Protein AF-A0A962AB79-F1 (afdb_monomer_lite)

Sequence (92 aa):
MNANAISLQEVEELVASRRGAFAFPPGLEARYERETGPRRARFLVNTTLRTALIYNIFILCEYLLAPDTFLLATALHLFVVTPWMLLVAHLL

Foldseek 3Di:
DPPPDCDPVNVVVVVVVPDDPPDDDPSVVVVCCVVCVVVVLVVLLVVLVVVLVVQLVCLVVCCVVPVVCSVVVNCCSPVPVSVVSNVVSVVD

Secondary structure (DSSP, 8-state):
--TT---HHHHHHHHHTT--TT---HHHHHHHHHHHHHHHHHHHHHHHHHHHHHHHHHHHHHHHH-GGGHHHHHHHIIIIIHHHHHHHHHH-

Radius of gyration: 22.3 Å; chains: 1; bounding box: 52×17×57 Å

pLDDT: mean 82.04, std 12.15, range [36.75, 94.0]

Structure (mmCIF, N/CA/C/O backbone):
data_AF-A0A962AB79-F1
#
_entry.id   AF-A0A962AB79-F1
#
loop_
_atom_site.group_PDB
_atom_site.id
_atom_site.type_symbol
_atom_site.label_atom_id
_atom_site.label_alt_id
_atom_site.label_comp_id
_atom_site.label_asym_id
_atom_site.label_entity_id
_atom_site.label_seq_id
_atom_site.pdbx_PDB_ins_code
_atom_site.Cartn_x
_atom_site.Cartn_y
_atom_site.Cartn_z
_atom_site.occupancy
_atom_site.B_iso_or_equiv
_atom_site.auth_seq_id
_atom_site.auth_comp_id
_atom_site.auth_asym_id
_atom_site.auth_atom_id
_atom_site.pdbx_PDB_model_num
ATOM 1 N N . MET A 1 1 ? -32.953 2.906 29.134 1.00 36.75 1 MET A N 1
ATOM 2 C CA . MET A 1 1 ? -31.917 2.200 29.921 1.00 36.75 1 MET A CA 1
ATOM 3 C C . MET A 1 1 ? -30.964 1.558 28.926 1.00 36.75 1 MET A C 1
ATOM 5 O O . MET A 1 1 ? -31.343 0.597 28.271 1.00 36.75 1 MET A O 1
ATOM 9 N N . ASN A 1 2 ? -29.797 2.168 28.704 1.00 38.53 2 ASN A N 1
ATOM 10 C CA . ASN A 1 2 ? -28.848 1.733 27.677 1.00 38.53 2 ASN A CA 1
ATOM 11 C C . ASN A 1 2 ? -28.104 0.486 28.169 1.00 38.53 2 ASN A C 1
ATOM 13 O O . ASN A 1 2 ? -27.065 0.606 28.808 1.00 38.53 2 ASN A O 1
ATOM 17 N N . ALA A 1 3 ? -28.626 -0.702 27.864 1.00 47.78 3 ALA A N 1
ATOM 18 C CA . ALA A 1 3 ? -28.057 -2.006 28.234 1.00 47.78 3 ALA A CA 1
ATOM 19 C C . ALA A 1 3 ? -26.717 -2.342 27.531 1.00 47.78 3 ALA A C 1
ATOM 21 O O . ALA A 1 3 ? -26.367 -3.504 27.384 1.00 47.78 3 ALA A O 1
ATOM 22 N N . ASN A 1 4 ? -25.992 -1.333 27.045 1.00 56.06 4 ASN A N 1
ATOM 23 C CA . ASN A 1 4 ? -24.813 -1.485 26.196 1.00 56.06 4 ASN A CA 1
ATOM 24 C C . ASN A 1 4 ? -23.719 -0.454 26.509 1.00 56.06 4 ASN A C 1
ATOM 26 O O . ASN A 1 4 ? -22.813 -0.270 25.705 1.00 56.06 4 ASN A O 1
ATOM 30 N N . ALA A 1 5 ? -23.779 0.271 27.626 1.00 58.47 5 ALA A N 1
ATOM 31 C CA . ALA A 1 5 ? -22.655 1.098 28.061 1.00 58.47 5 ALA A CA 1
ATOM 32 C C . ALA A 1 5 ? -21.763 0.242 28.966 1.00 58.47 5 ALA A C 1
ATOM 34 O O . ALA A 1 5 ? -22.194 -0.117 30.056 1.00 58.47 5 ALA A O 1
ATOM 35 N N . ILE A 1 6 ? -20.554 -0.100 28.505 1.00 63.03 6 ILE A N 1
ATOM 36 C CA . ILE A 1 6 ? -19.536 -0.690 29.382 1.00 63.03 6 ILE A CA 1
ATOM 37 C C . ILE A 1 6 ? -19.285 0.343 30.473 1.00 63.03 6 ILE A C 1
ATOM 39 O O . ILE A 1 6 ? -18.960 1.498 30.169 1.00 63.03 6 ILE A O 1
ATOM 43 N N . SER A 1 7 ? -19.540 -0.036 31.720 1.00 72.06 7 SER A N 1
ATOM 44 C CA . SER A 1 7 ? -19.394 0.896 32.833 1.00 72.06 7 SER A CA 1
ATOM 45 C C . SER A 1 7 ? -17.911 1.193 33.064 1.00 72.06 7 SER A C 1
ATOM 47 O O . SER A 1 7 ? -17.049 0.359 32.790 1.00 72.06 7 SER A O 1
ATOM 49 N N . LEU A 1 8 ? -17.592 2.384 33.577 1.00 71.69 8 LEU A N 1
ATOM 50 C CA . LEU A 1 8 ? -16.206 2.745 33.905 1.00 71.69 8 LEU A CA 1
ATOM 51 C C . LEU A 1 8 ? -15.579 1.723 34.875 1.00 71.69 8 LEU A C 1
ATOM 53 O O . LEU A 1 8 ? -14.413 1.372 34.754 1.00 71.69 8 LEU A O 1
ATOM 57 N N . GLN A 1 9 ? -16.415 1.183 35.763 1.00 73.88 9 GLN A N 1
ATOM 58 C CA . GLN A 1 9 ? -16.087 0.152 36.742 1.00 73.88 9 GLN A CA 1
ATOM 59 C C . GLN A 1 9 ? -15.664 -1.174 36.086 1.00 73.88 9 GLN A C 1
ATOM 61 O O . GLN A 1 9 ? -14.676 -1.777 36.490 1.00 73.88 9 GLN A O 1
ATOM 66 N N . GLU A 1 10 ? -16.346 -1.587 35.015 1.00 71.31 10 GLU A N 1
ATOM 67 C CA . GLU A 1 10 ? -15.980 -2.767 34.215 1.00 71.31 10 GLU A CA 1
ATOM 68 C C . GLU A 1 10 ? -14.618 -2.597 33.530 1.00 71.31 10 GLU A C 1
ATOM 70 O O . GLU A 1 10 ? -13.838 -3.545 33.445 1.00 71.31 10 GLU A O 1
ATOM 75 N N . VAL A 1 11 ? -14.315 -1.388 33.043 1.00 72.56 11 VAL A N 1
ATOM 76 C CA . VAL A 1 11 ? -13.013 -1.078 32.433 1.00 72.56 11 VAL A CA 1
ATOM 77 C C . VAL A 1 11 ? -11.906 -1.133 33.483 1.00 72.56 11 VAL A C 1
ATOM 79 O O . VAL A 1 11 ? -10.853 -1.719 33.228 1.00 72.56 11 VAL A O 1
ATOM 82 N N . GLU A 1 12 ? -12.142 -0.565 34.665 1.00 76.56 12 GLU A N 1
ATOM 83 C CA . GLU A 1 12 ? -11.194 -0.598 35.781 1.00 76.56 12 GLU A CA 1
ATOM 84 C C . GLU A 1 12 ? -10.917 -2.030 36.256 1.00 76.56 12 GLU A C 1
ATOM 86 O O . GLU A 1 12 ? -9.752 -2.391 36.430 1.00 76.56 12 GLU A O 1
ATOM 91 N N . GLU A 1 13 ? -11.942 -2.881 36.374 1.00 76.12 13 GLU A N 1
ATOM 92 C CA . GLU A 1 13 ? -11.770 -4.305 36.697 1.00 76.12 13 GLU A CA 1
ATOM 93 C C . GLU A 1 13 ? -10.984 -5.057 35.613 1.00 76.12 13 GLU A C 1
ATOM 95 O O . GLU A 1 13 ? -10.092 -5.855 35.919 1.00 76.12 13 GLU A O 1
ATOM 100 N N . LEU A 1 14 ? -11.258 -4.776 34.336 1.00 73.50 14 LEU A N 1
ATOM 101 C CA . LEU A 1 14 ? -10.530 -5.361 33.209 1.00 73.50 14 LEU A CA 1
ATOM 102 C C . LEU A 1 14 ? -9.048 -4.981 33.214 1.00 73.50 14 LEU A C 1
ATOM 104 O O . LEU A 1 14 ? -8.198 -5.859 33.045 1.00 73.50 14 LEU A O 1
ATOM 108 N N . VAL A 1 15 ? -8.727 -3.712 33.462 1.00 74.81 15 VAL A N 1
ATOM 109 C CA . VAL A 1 15 ? -7.341 -3.232 33.572 1.00 74.81 15 VAL A CA 1
ATOM 110 C C . VAL A 1 15 ? -6.655 -3.817 34.812 1.00 74.81 15 VAL A C 1
ATOM 112 O O . VAL A 1 15 ? -5.514 -4.282 34.726 1.00 74.81 15 VAL A O 1
ATOM 115 N N . ALA A 1 16 ? -7.355 -3.866 35.949 1.00 76.44 16 ALA A N 1
ATOM 116 C CA . ALA A 1 16 ? -6.845 -4.430 37.199 1.00 76.44 16 ALA A CA 1
ATOM 117 C C . ALA A 1 16 ? -6.566 -5.937 37.095 1.00 76.44 16 ALA A C 1
ATOM 119 O O . ALA A 1 16 ? -5.607 -6.428 37.695 1.00 76.44 16 ALA A O 1
ATOM 120 N N . SER A 1 17 ? -7.340 -6.664 36.281 1.00 72.69 17 SER A N 1
ATOM 121 C CA . SER A 1 17 ? -7.186 -8.109 36.083 1.00 72.69 17 SER A CA 1
ATOM 122 C C . SER A 1 17 ? -5.866 -8.526 35.412 1.00 72.69 17 SER A C 1
ATOM 124 O O . SER A 1 17 ? -5.594 -9.725 35.331 1.00 72.69 17 SER A O 1
ATOM 126 N N . ARG A 1 18 ? -5.042 -7.570 34.932 1.00 64.12 18 ARG A N 1
ATOM 127 C CA . ARG A 1 18 ? -3.758 -7.798 34.227 1.00 64.12 18 ARG A CA 1
ATOM 128 C C . ARG A 1 18 ? -3.826 -8.911 33.175 1.00 64.12 18 ARG A C 1
ATOM 130 O O . ARG A 1 18 ? -2.842 -9.612 32.927 1.00 64.12 18 ARG A O 1
ATOM 137 N N . ARG A 1 19 ? -4.987 -9.083 32.540 1.00 64.31 19 ARG A N 1
ATOM 138 C CA . ARG A 1 19 ? -5.124 -9.971 31.389 1.00 64.31 19 ARG A CA 1
ATOM 139 C C . ARG A 1 19 ? -4.108 -9.523 30.341 1.00 64.31 19 ARG A C 1
ATOM 141 O O . ARG A 1 19 ? -3.959 -8.328 30.093 1.00 64.31 19 ARG A O 1
ATOM 148 N N . GLY A 1 20 ? -3.351 -10.474 29.791 1.00 61.09 20 GLY A N 1
ATOM 149 C CA . GLY A 1 20 ? -2.349 -10.172 28.768 1.00 61.09 20 GLY A CA 1
ATOM 150 C C . GLY A 1 20 ? -2.980 -9.367 27.632 1.00 61.09 20 GLY A C 1
ATOM 151 O O . GLY A 1 20 ? -4.176 -9.504 27.385 1.00 61.09 20 GLY A O 1
ATOM 152 N N . ALA A 1 21 ? -2.184 -8.552 26.934 1.00 62.06 21 ALA A N 1
ATOM 153 C CA . ALA A 1 21 ? -2.636 -7.572 25.933 1.00 62.06 21 ALA A CA 1
ATOM 154 C C . ALA A 1 21 ? -3.542 -8.121 24.799 1.00 62.06 21 ALA A C 1
ATOM 156 O O . ALA A 1 21 ? -4.058 -7.345 24.002 1.00 62.06 21 ALA A O 1
ATOM 157 N N . PHE A 1 22 ? -3.748 -9.439 24.737 1.00 61.50 22 PHE A N 1
ATOM 158 C CA . PHE A 1 22 ? -4.542 -10.165 23.749 1.00 61.50 22 PHE A CA 1
ATOM 159 C C . PHE A 1 22 ? -5.833 -10.800 24.302 1.00 61.50 22 PHE A C 1
ATOM 161 O O . PHE A 1 22 ? -6.538 -11.467 23.557 1.00 61.50 22 PHE A O 1
ATOM 168 N N . ALA A 1 23 ? -6.156 -10.643 25.590 1.00 67.38 23 ALA A N 1
ATOM 169 C CA . ALA A 1 23 ? -7.292 -11.320 26.229 1.00 67.38 23 ALA A CA 1
ATOM 170 C C . ALA A 1 23 ? -8.455 -10.358 26.541 1.00 67.38 23 ALA A C 1
ATOM 172 O O . ALA A 1 23 ? -8.900 -10.243 27.690 1.00 67.38 23 ALA A O 1
ATOM 173 N N . PHE A 1 24 ? -8.949 -9.659 25.514 1.00 69.25 24 PHE A N 1
ATOM 174 C CA . PHE A 1 24 ? -10.160 -8.845 25.632 1.00 69.25 24 PHE A CA 1
ATOM 175 C C . PHE A 1 24 ? -11.417 -9.731 25.714 1.00 69.25 24 PHE A C 1
ATOM 177 O O . PHE A 1 24 ? -11.464 -10.806 25.118 1.00 69.25 24 PHE A O 1
ATOM 184 N N . PRO A 1 25 ? -12.462 -9.317 26.453 1.00 78.31 25 PRO A N 1
ATOM 185 C CA . PRO A 1 25 ? -13.742 -10.008 26.432 1.00 78.31 25 PRO A CA 1
ATOM 186 C C . PRO A 1 25 ? -14.339 -10.009 25.019 1.00 78.31 25 PRO A C 1
ATOM 188 O O . PRO A 1 25 ? -14.338 -8.962 24.365 1.00 78.31 25 PRO A O 1
ATOM 191 N N . PRO A 1 26 ? -14.949 -11.119 24.575 1.00 75.56 26 PRO A N 1
ATOM 192 C CA . PRO A 1 26 ? -15.462 -11.250 23.210 1.00 75.56 26 PRO A CA 1
ATOM 193 C C . PRO A 1 26 ? -16.528 -10.198 22.861 1.00 75.56 26 PRO A C 1
ATOM 195 O O . PRO A 1 26 ? -16.608 -9.746 21.722 1.00 75.56 26 PRO A O 1
ATOM 198 N N . GLY A 1 27 ? -17.318 -9.743 23.842 1.00 77.94 27 GLY A N 1
ATOM 199 C CA . GLY A 1 27 ? -18.291 -8.662 23.645 1.00 77.94 27 GLY A CA 1
ATOM 200 C C . GLY A 1 27 ? -17.653 -7.288 23.399 1.00 77.94 27 GLY A C 1
ATOM 201 O O . GLY A 1 27 ? -18.172 -6.505 22.601 1.00 77.94 27 GLY A O 1
ATOM 202 N N . LEU A 1 28 ? -16.512 -7.007 24.039 1.00 77.94 28 LEU A N 1
ATOM 203 C CA . LEU A 1 28 ? -15.759 -5.766 23.847 1.00 77.94 28 LEU A CA 1
ATOM 204 C C . LEU A 1 28 ? -15.024 -5.785 22.503 1.00 77.94 28 LEU A C 1
ATOM 206 O O . LEU A 1 28 ? -15.082 -4.801 21.771 1.00 77.94 28 LEU A O 1
ATOM 210 N N . GLU A 1 29 ? -14.407 -6.909 22.142 1.00 80.31 29 GLU A N 1
ATOM 211 C CA . GLU A 1 29 ? -13.705 -7.068 20.865 1.00 80.31 29 GLU A CA 1
ATOM 212 C C . GLU A 1 29 ? -14.666 -6.968 19.670 1.00 80.31 29 GLU A C 1
ATOM 214 O O . GLU A 1 29 ? -14.438 -6.177 18.755 1.00 80.31 29 GLU A O 1
ATOM 219 N N . ALA A 1 30 ? -15.816 -7.650 19.721 1.00 81.75 30 ALA A N 1
ATOM 220 C CA . ALA A 1 30 ? -16.834 -7.562 18.671 1.00 81.75 30 ALA A CA 1
ATOM 221 C C . ALA A 1 30 ? -17.422 -6.148 18.522 1.00 81.75 30 ALA A C 1
ATOM 223 O O . ALA A 1 30 ? -17.869 -5.751 17.442 1.00 81.75 30 ALA A O 1
ATOM 224 N N . ARG A 1 31 ? -17.468 -5.367 19.605 1.00 80.62 31 ARG A N 1
ATOM 225 C CA . ARG A 1 31 ? -17.894 -3.967 19.546 1.00 80.62 31 ARG A CA 1
ATOM 226 C C . ARG A 1 31 ? -16.800 -3.071 18.980 1.00 80.62 31 ARG A C 1
ATOM 228 O O . ARG A 1 31 ? -17.092 -2.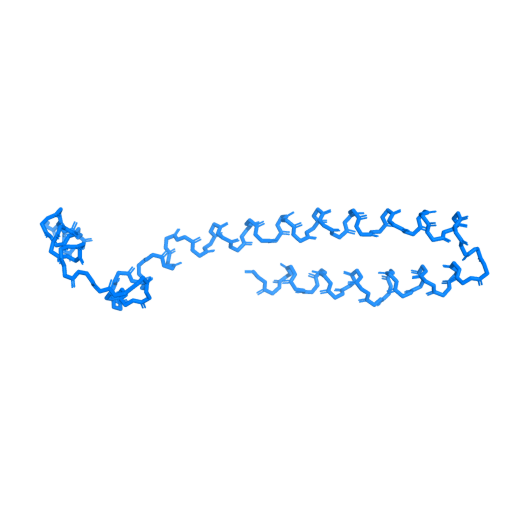269 18.097 1.00 80.62 31 ARG A O 1
ATOM 235 N N . TYR A 1 32 ? -15.568 -3.243 19.446 1.00 80.81 32 TYR A N 1
ATOM 236 C CA . TYR A 1 32 ? -14.409 -2.522 18.938 1.00 80.81 32 TYR A CA 1
ATOM 237 C C . TYR A 1 32 ? -14.251 -2.723 17.429 1.00 80.81 32 TYR A C 1
ATOM 239 O O . TYR A 1 32 ? -14.088 -1.747 16.697 1.00 80.81 32 TYR A O 1
ATOM 247 N N . GLU A 1 33 ? -14.383 -3.956 16.941 1.00 84.12 33 GLU A N 1
ATOM 248 C CA . GLU A 1 33 ? -14.274 -4.259 15.512 1.00 84.12 33 GLU A CA 1
ATOM 249 C C . GLU A 1 33 ? -15.428 -3.640 14.708 1.00 84.12 33 GLU A C 1
ATOM 251 O O . GLU A 1 33 ? -15.216 -3.086 13.635 1.00 84.12 33 GLU A O 1
ATOM 256 N N . ARG A 1 34 ? -16.650 -3.617 15.252 1.00 83.88 34 ARG A N 1
ATOM 257 C CA . ARG A 1 34 ? -17.802 -2.963 14.604 1.00 83.88 34 ARG A CA 1
ATOM 258 C C . ARG A 1 34 ? -17.634 -1.448 14.487 1.00 83.88 34 ARG A C 1
ATOM 260 O O . ARG A 1 34 ? -18.013 -0.862 13.475 1.00 83.88 34 ARG A O 1
ATOM 267 N N . GLU A 1 35 ? -17.099 -0.813 15.525 1.00 84.56 35 GLU A N 1
ATOM 268 C CA . GLU A 1 35 ? -16.938 0.643 15.581 1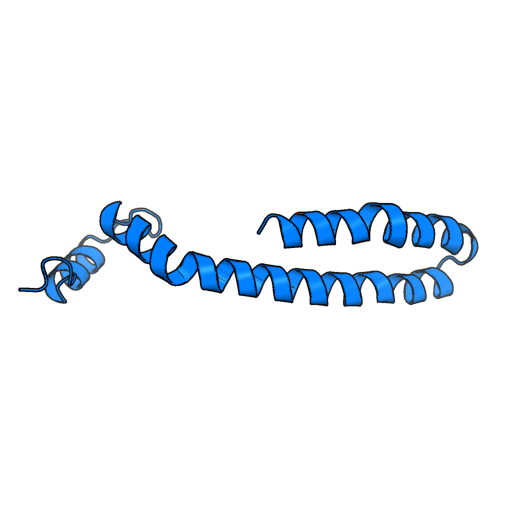.00 84.56 35 GLU A CA 1
ATOM 269 C C . GLU A 1 35 ? -15.690 1.117 14.819 1.00 84.56 35 GLU A C 1
ATOM 271 O O . GLU A 1 3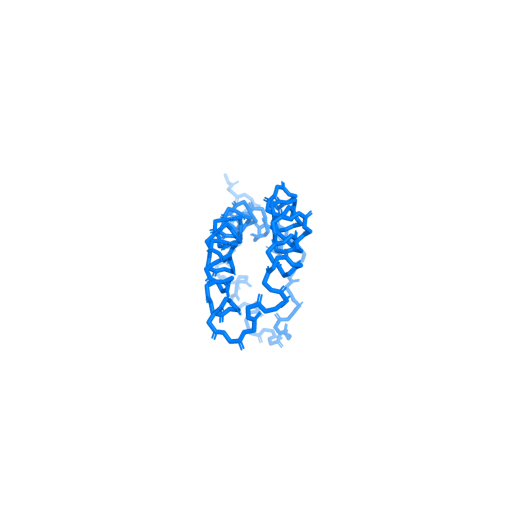5 ? -15.711 2.172 14.182 1.00 84.56 35 GLU A O 1
ATOM 276 N N . THR A 1 36 ? -14.605 0.339 14.838 1.00 83.56 36 THR A N 1
ATOM 277 C CA . THR A 1 36 ? -13.321 0.736 14.238 1.00 83.56 36 THR A CA 1
ATOM 278 C C . THR A 1 36 ? -13.027 0.076 12.896 1.00 83.56 36 THR A C 1
ATOM 280 O O . THR A 1 36 ? -12.322 0.684 12.086 1.00 83.56 36 THR A O 1
ATOM 283 N N . GLY A 1 37 ? -13.595 -1.097 12.609 1.00 81.50 37 GLY A N 1
ATOM 284 C CA . GLY A 1 37 ? -13.377 -1.869 11.382 1.00 81.50 37 GLY A CA 1
ATOM 285 C C . GLY A 1 37 ? -13.594 -1.044 10.112 1.00 81.50 37 GLY A C 1
ATOM 286 O O . GLY A 1 37 ? -12.647 -0.877 9.343 1.00 81.50 37 GLY A O 1
ATOM 287 N N . PRO A 1 38 ? -14.751 -0.373 9.926 1.00 83.88 38 PRO A N 1
ATOM 288 C CA . PRO A 1 38 ? -14.996 0.452 8.740 1.00 83.88 38 PRO A CA 1
ATOM 289 C C . PRO A 1 38 ? -14.047 1.651 8.596 1.00 83.88 38 PRO A C 1
ATOM 291 O O . PRO A 1 38 ? -13.859 2.171 7.493 1.00 83.88 38 PRO A O 1
ATOM 294 N N . ARG A 1 39 ? -13.479 2.155 9.701 1.00 84.06 39 ARG A N 1
ATOM 295 C CA . ARG A 1 39 ? -12.483 3.240 9.671 1.00 84.06 39 ARG A CA 1
ATOM 296 C C . ARG A 1 39 ? -11.102 2.698 9.312 1.00 84.06 39 ARG A C 1
ATOM 298 O O . ARG A 1 39 ? -10.396 3.323 8.524 1.00 84.06 39 ARG A O 1
ATOM 305 N N . ARG A 1 40 ? -10.731 1.546 9.875 1.00 85.81 40 ARG A N 1
ATOM 306 C CA . ARG A 1 40 ? -9.469 0.850 9.601 1.00 85.81 40 ARG A CA 1
ATOM 307 C C . ARG A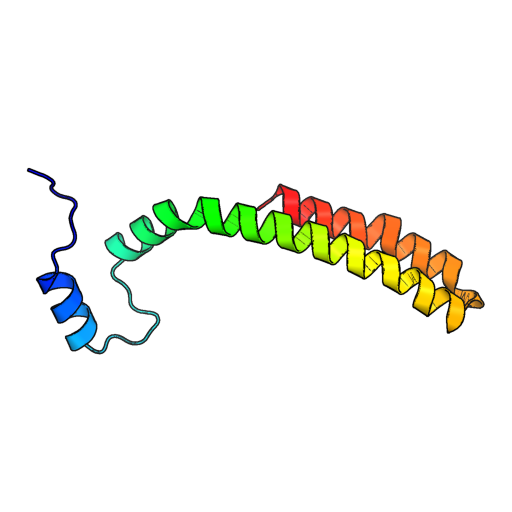 1 40 ? -9.409 0.386 8.151 1.00 85.81 40 ARG A C 1
ATOM 309 O O . ARG A 1 40 ? -8.429 0.705 7.496 1.00 85.81 40 ARG A O 1
ATOM 316 N N . ALA A 1 41 ? -10.468 -0.235 7.634 1.00 87.06 41 ALA A N 1
ATOM 317 C CA . ALA A 1 41 ? -10.589 -0.618 6.227 1.00 87.06 41 ALA A CA 1
ATOM 318 C C . ALA A 1 41 ? -10.304 0.572 5.300 1.00 87.06 41 ALA A C 1
ATOM 320 O O . ALA A 1 41 ? -9.329 0.563 4.558 1.00 87.06 41 ALA A O 1
ATOM 321 N N . ARG A 1 42 ? -11.043 1.681 5.453 1.00 88.19 42 ARG A N 1
ATOM 322 C CA . ARG A 1 42 ? -10.821 2.911 4.668 1.00 88.19 42 ARG A CA 1
ATOM 323 C C . ARG A 1 42 ? -9.407 3.476 4.795 1.00 88.19 42 ARG A C 1
ATOM 325 O O . ARG A 1 42 ? -8.845 3.963 3.816 1.00 88.19 42 ARG A O 1
ATOM 332 N N . PHE A 1 43 ? -8.827 3.428 5.992 1.00 89.62 43 PHE A N 1
ATOM 333 C CA . PHE A 1 43 ? -7.445 3.847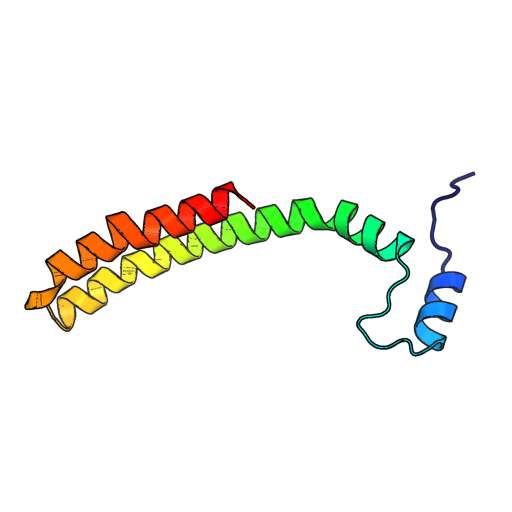 6.203 1.00 89.62 43 PHE A CA 1
ATOM 334 C C . PHE A 1 43 ? -6.454 2.941 5.463 1.00 89.62 43 PHE A C 1
ATOM 336 O O . PHE A 1 43 ? -5.535 3.461 4.824 1.00 89.62 43 PHE A O 1
ATOM 343 N N . LEU A 1 44 ? -6.641 1.619 5.521 1.00 89.88 44 LEU A N 1
ATOM 344 C CA . LEU A 1 44 ? -5.813 0.666 4.791 1.00 89.88 44 LEU A CA 1
ATOM 345 C C . LEU A 1 44 ? -5.962 0.871 3.282 1.00 89.88 44 LEU A C 1
ATOM 347 O O . LEU A 1 44 ? -4.943 1.032 2.627 1.00 89.88 44 LEU A O 1
ATOM 351 N N . VAL A 1 45 ? -7.181 0.980 2.746 1.00 91.62 45 VAL A N 1
ATOM 352 C CA . VAL A 1 45 ? -7.421 1.254 1.317 1.00 91.62 45 VAL A CA 1
ATOM 353 C C . VAL A 1 45 ? -6.685 2.515 0.865 1.00 91.62 45 VAL A C 1
ATOM 355 O O . VAL A 1 45 ? -5.877 2.467 -0.063 1.00 91.62 45 VAL A O 1
ATOM 358 N N . ASN A 1 46 ? -6.870 3.637 1.566 1.00 91.56 46 ASN A N 1
ATOM 359 C CA . ASN A 1 46 ? -6.201 4.894 1.216 1.00 91.56 46 ASN A CA 1
ATOM 360 C C . ASN A 1 46 ? -4.674 4.804 1.326 1.00 91.56 46 ASN A C 1
ATOM 362 O O . ASN A 1 46 ? -3.949 5.452 0.568 1.00 91.56 46 ASN A O 1
ATOM 366 N N . THR A 1 47 ? -4.166 4.041 2.290 1.00 93.06 47 THR A N 1
ATOM 367 C CA . THR A 1 47 ? -2.724 3.840 2.460 1.00 93.06 47 THR A CA 1
ATOM 368 C C . THR A 1 47 ? -2.170 2.962 1.346 1.00 93.06 47 THR A C 1
ATOM 370 O O . THR A 1 47 ? -1.206 3.374 0.712 1.00 93.06 47 THR A O 1
ATOM 373 N N . THR A 1 48 ? -2.824 1.847 1.016 1.00 90.81 48 THR A N 1
ATOM 374 C CA . THR A 1 48 ? -2.451 0.958 -0.093 1.00 90.81 48 THR A CA 1
ATOM 375 C C . THR A 1 48 ? -2.422 1.699 -1.426 1.00 90.81 48 THR A C 1
ATOM 377 O O . THR A 1 48 ? -1.459 1.551 -2.173 1.00 90.81 48 THR A O 1
ATOM 380 N N . LEU A 1 49 ? -3.409 2.558 -1.705 1.00 91.75 49 LEU A N 1
ATOM 381 C CA . LEU A 1 49 ? -3.428 3.375 -2.925 1.00 91.75 49 LEU A CA 1
ATOM 382 C C . LEU A 1 49 ? -2.237 4.342 -2.999 1.00 91.75 49 LEU A C 1
ATOM 384 O O . LEU A 1 49 ? -1.579 4.442 -4.035 1.00 91.75 49 LEU A O 1
ATOM 388 N N . ARG A 1 50 ? -1.911 5.027 -1.895 1.00 93.44 50 ARG A N 1
ATOM 389 C CA . ARG A 1 50 ? -0.737 5.917 -1.837 1.00 93.44 50 ARG A CA 1
ATOM 390 C C . ARG A 1 50 ? 0.572 5.146 -1.971 1.00 93.44 50 ARG A C 1
ATOM 392 O O . ARG A 1 50 ? 1.467 5.588 -2.685 1.00 93.44 50 ARG A O 1
ATOM 399 N N . THR A 1 51 ? 0.678 3.989 -1.327 1.00 91.88 51 THR A N 1
ATOM 400 C CA . THR A 1 51 ? 1.853 3.123 -1.438 1.00 91.88 51 THR A CA 1
ATOM 401 C C . THR A 1 51 ? 2.015 2.592 -2.858 1.00 91.88 51 THR A C 1
ATOM 403 O O . THR A 1 51 ? 3.138 2.568 -3.343 1.00 91.88 51 THR A O 1
ATOM 406 N N . ALA A 1 52 ? 0.929 2.241 -3.556 1.00 91.69 52 ALA A N 1
ATOM 407 C CA . ALA A 1 52 ? 0.989 1.815 -4.956 1.00 91.69 52 ALA A CA 1
ATOM 408 C C . ALA A 1 52 ? 1.544 2.924 -5.861 1.00 91.69 52 ALA A C 1
ATOM 410 O O . ALA A 1 52 ? 2.361 2.654 -6.740 1.00 91.69 52 ALA A O 1
ATOM 411 N N . LEU A 1 53 ? 1.161 4.182 -5.619 1.00 92.00 53 LEU A N 1
ATOM 412 C CA . LEU A 1 53 ? 1.714 5.322 -6.350 1.00 92.00 53 LEU A CA 1
ATOM 413 C C . LEU A 1 53 ? 3.225 5.461 -6.115 1.00 92.00 53 LEU A C 1
ATOM 415 O O . LEU A 1 53 ? 3.986 5.560 -7.073 1.00 92.00 53 LEU A O 1
ATOM 419 N N . ILE A 1 54 ? 3.660 5.425 -4.852 1.00 93.38 54 ILE A N 1
ATOM 420 C CA . ILE A 1 54 ? 5.084 5.513 -4.492 1.00 93.38 54 ILE A CA 1
ATOM 421 C C . ILE A 1 54 ? 5.865 4.339 -5.091 1.00 93.38 54 ILE A C 1
ATOM 423 O O . ILE A 1 54 ? 6.946 4.538 -5.634 1.00 93.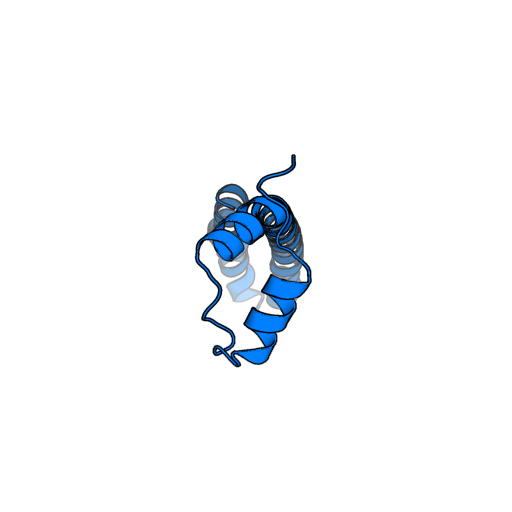38 54 ILE A O 1
ATOM 427 N N . TYR A 1 55 ? 5.303 3.132 -5.036 1.00 90.44 55 TYR A N 1
ATOM 428 C CA . TYR A 1 55 ? 5.905 1.929 -5.599 1.00 90.44 55 TYR A CA 1
ATOM 429 C C . TYR A 1 55 ? 6.164 2.073 -7.103 1.00 90.44 55 TYR A C 1
ATOM 431 O O . TYR A 1 55 ? 7.257 1.779 -7.569 1.00 90.44 55 TYR A O 1
ATOM 439 N N . ASN A 1 56 ? 5.213 2.621 -7.862 1.00 88.94 56 ASN A N 1
ATOM 440 C CA . ASN A 1 56 ? 5.408 2.858 -9.293 1.00 88.94 56 ASN A CA 1
ATOM 441 C C . ASN A 1 56 ? 6.479 3.920 -9.596 1.00 88.94 56 ASN A C 1
ATOM 443 O O . ASN A 1 56 ? 7.119 3.846 -10.640 1.00 88.94 56 ASN A O 1
ATOM 447 N N . ILE A 1 57 ? 6.740 4.874 -8.695 1.00 91.12 57 ILE A N 1
ATOM 448 C CA . ILE A 1 57 ? 7.836 5.845 -8.873 1.00 91.12 57 ILE A CA 1
ATOM 449 C C . ILE A 1 57 ? 9.209 5.151 -8.830 1.00 91.12 57 ILE A C 1
ATOM 451 O O . ILE A 1 57 ? 10.138 5.617 -9.489 1.00 91.12 57 ILE A O 1
ATOM 455 N N . PHE A 1 58 ? 9.349 4.007 -8.147 1.00 87.62 58 PHE A N 1
ATOM 456 C CA . PHE A 1 58 ? 10.611 3.252 -8.129 1.00 87.62 58 PHE A CA 1
ATOM 457 C C . PHE A 1 58 ? 11.027 2.711 -9.501 1.00 87.62 58 PHE A C 1
ATOM 459 O O . PHE A 1 58 ? 12.214 2.467 -9.709 1.00 87.62 58 PHE A O 1
ATOM 466 N N . ILE A 1 59 ? 10.111 2.638 -10.471 1.00 87.94 59 ILE A N 1
ATOM 467 C CA . ILE A 1 59 ? 10.441 2.343 -11.872 1.00 87.94 59 ILE A CA 1
ATOM 468 C C . ILE A 1 59 ? 11.459 3.358 -12.424 1.00 87.94 59 ILE A C 1
ATOM 470 O O . ILE A 1 59 ? 12.336 2.992 -13.204 1.00 87.94 59 ILE A O 1
ATOM 474 N N . LEU A 1 60 ? 11.404 4.623 -11.984 1.00 89.12 60 LEU A N 1
ATOM 475 C CA . LEU A 1 60 ? 12.391 5.636 -12.367 1.00 89.12 60 LEU A CA 1
ATOM 476 C C . LEU A 1 60 ? 13.784 5.290 -11.830 1.00 89.12 60 LEU A C 1
ATOM 478 O O . LEU A 1 60 ? 14.772 5.428 -12.548 1.00 89.12 60 LEU A O 1
ATOM 482 N N . CYS A 1 61 ? 13.863 4.817 -10.584 1.00 88.06 61 CYS A N 1
ATOM 483 C CA . CYS A 1 61 ? 15.121 4.359 -10.000 1.00 88.06 61 CYS A CA 1
ATOM 484 C C . CYS A 1 61 ? 15.682 3.175 -10.790 1.00 88.06 61 CYS A C 1
ATOM 486 O O . CYS A 1 61 ? 16.872 3.161 -11.083 1.00 88.06 61 CYS A O 1
ATOM 488 N N . GLU A 1 62 ? 14.835 2.224 -11.186 1.00 86.38 62 GLU A N 1
ATOM 489 C CA . GLU A 1 62 ? 15.266 1.087 -12.003 1.00 86.38 62 GLU A CA 1
ATOM 490 C C . GLU A 1 62 ? 15.746 1.503 -13.394 1.00 86.38 62 GLU A C 1
ATOM 492 O O . GLU A 1 62 ? 16.754 0.980 -13.862 1.00 86.38 62 GLU A O 1
ATOM 497 N N . TYR A 1 63 ? 15.109 2.492 -14.023 1.00 87.88 63 TYR A N 1
ATOM 498 C CA . TYR A 1 63 ? 15.591 3.052 -15.289 1.00 87.88 63 TYR A CA 1
ATOM 499 C C . TYR A 1 63 ? 17.009 3.627 -15.173 1.00 87.88 63 TYR A C 1
ATOM 501 O O . TYR A 1 63 ? 17.842 3.431 -16.056 1.00 87.88 63 TYR A O 1
ATOM 509 N N . LEU A 1 64 ? 17.284 4.333 -14.074 1.00 89.75 64 LEU A N 1
ATOM 510 C CA . LEU A 1 64 ? 18.587 4.941 -13.801 1.00 89.75 64 LEU A CA 1
ATOM 511 C C . LEU A 1 64 ? 19.662 3.899 -13.456 1.00 89.75 64 LEU A C 1
ATOM 513 O O . LEU A 1 64 ? 20.830 4.118 -13.772 1.00 89.75 64 LEU A O 1
ATOM 517 N N . LEU A 1 65 ? 19.288 2.798 -12.795 1.00 89.12 65 LEU A N 1
ATOM 518 C CA . LEU A 1 65 ? 20.229 1.795 -12.277 1.00 89.12 65 LEU A CA 1
ATOM 519 C C . LEU A 1 65 ? 20.489 0.634 -13.248 1.00 89.12 65 LEU A C 1
ATOM 521 O O . LEU A 1 65 ? 21.616 0.155 -13.335 1.00 89.12 65 LEU A O 1
ATOM 525 N N . ALA A 1 66 ? 19.449 0.162 -13.935 1.00 88.00 66 ALA A N 1
ATOM 526 C CA . ALA A 1 66 ? 19.465 -1.038 -14.768 1.00 88.00 66 ALA A CA 1
ATOM 527 C C . ALA A 1 66 ? 18.520 -0.875 -15.981 1.00 88.00 66 ALA A C 1
ATOM 529 O O . ALA A 1 66 ? 17.475 -1.531 -16.064 1.00 88.00 66 ALA A O 1
ATOM 530 N N . PRO A 1 67 ? 18.875 -0.008 -16.950 1.00 85.06 67 PRO A N 1
ATOM 531 C CA . PRO A 1 67 ? 18.032 0.263 -18.115 1.00 85.06 67 PRO A CA 1
ATOM 532 C C . PRO A 1 67 ? 17.771 -0.989 -18.968 1.00 85.06 67 PRO A C 1
ATOM 534 O O . PRO A 1 67 ? 16.711 -1.099 -19.581 1.00 85.06 67 PRO A O 1
ATOM 537 N N . ASP A 1 68 ? 18.682 -1.966 -18.954 1.00 88.81 68 ASP A N 1
ATOM 538 C CA . ASP A 1 68 ? 18.557 -3.216 -19.715 1.00 88.81 68 ASP A CA 1
ATOM 539 C C . ASP A 1 68 ? 17.372 -4.081 -19.248 1.00 88.81 68 ASP A C 1
ATOM 541 O O . ASP A 1 68 ? 16.742 -4.771 -20.051 1.00 88.81 68 ASP A O 1
ATOM 545 N N . THR A 1 69 ? 17.022 -4.026 -17.957 1.00 87.88 69 THR A N 1
ATOM 546 C CA . THR A 1 69 ? 15.885 -4.764 -17.377 1.00 87.88 69 THR A CA 1
ATOM 547 C C . THR A 1 69 ? 14.633 -3.906 -17.208 1.00 87.88 69 THR A C 1
ATOM 549 O O . THR A 1 69 ? 13.589 -4.419 -16.803 1.00 87.88 69 THR A O 1
ATOM 552 N N . PHE A 1 70 ? 14.697 -2.618 -17.555 1.00 89.44 70 PHE A N 1
ATOM 553 C CA . PHE A 1 70 ? 13.639 -1.640 -17.303 1.00 89.44 70 PHE A CA 1
ATOM 554 C C . PHE A 1 70 ? 12.279 -2.038 -17.885 1.00 89.44 70 PHE A C 1
ATOM 556 O O . PHE A 1 70 ? 11.257 -1.914 -17.213 1.00 89.44 70 PHE A O 1
ATOM 563 N N . LEU A 1 71 ? 12.250 -2.531 -19.127 1.00 88.12 71 LEU A N 1
ATOM 564 C CA . LEU A 1 71 ? 11.004 -2.940 -19.786 1.00 88.12 71 LEU A CA 1
ATOM 565 C C . LEU A 1 71 ? 10.331 -4.101 -19.048 1.00 88.12 71 LEU A C 1
ATOM 567 O O . LEU A 1 71 ? 9.120 -4.072 -18.823 1.00 88.12 71 LEU A O 1
ATOM 571 N N . LEU A 1 72 ? 11.119 -5.098 -18.638 1.00 90.12 72 LEU A N 1
ATOM 572 C CA . LEU A 1 72 ? 10.624 -6.250 -17.889 1.00 90.12 72 LEU A CA 1
ATOM 573 C C . LEU A 1 72 ? 10.133 -5.827 -16.501 1.00 90.12 72 LEU A C 1
ATOM 575 O O . LEU A 1 72 ? 9.038 -6.209 -16.091 1.00 90.12 72 LEU A O 1
ATOM 579 N N . ALA A 1 73 ? 10.914 -5.003 -15.804 1.00 88.44 73 ALA A N 1
ATOM 580 C CA . ALA A 1 73 ? 10.555 -4.484 -14.493 1.00 88.44 73 ALA A CA 1
ATOM 581 C C . ALA A 1 73 ? 9.277 -3.644 -14.536 1.00 88.44 73 ALA A C 1
ATOM 583 O O . ALA A 1 73 ? 8.373 -3.856 -13.729 1.00 88.44 73 ALA A O 1
ATOM 584 N N . THR A 1 74 ? 9.159 -2.750 -15.519 1.00 91.12 74 THR A N 1
ATOM 585 C CA . THR A 1 74 ? 7.969 -1.920 -15.741 1.00 91.12 74 THR A CA 1
ATOM 586 C C . THR A 1 74 ? 6.746 -2.787 -16.019 1.00 91.12 74 THR A C 1
ATOM 588 O O . THR A 1 74 ? 5.689 -2.567 -15.426 1.00 91.12 74 THR A O 1
ATOM 591 N N . ALA A 1 75 ? 6.883 -3.813 -16.865 1.00 92.81 75 ALA A N 1
ATOM 592 C CA . ALA A 1 75 ? 5.798 -4.751 -17.128 1.00 92.81 75 ALA A CA 1
ATOM 593 C C . ALA A 1 75 ? 5.364 -5.482 -15.847 1.00 92.81 75 ALA A C 1
ATOM 595 O O . ALA A 1 75 ? 4.170 -5.582 -15.570 1.00 92.81 75 ALA A O 1
ATOM 596 N N . LEU A 1 76 ? 6.309 -5.932 -15.020 1.00 92.31 76 LEU A N 1
ATOM 597 C CA . LEU A 1 76 ? 5.996 -6.600 -13.757 1.00 92.31 76 LEU A CA 1
ATOM 598 C C . LEU A 1 76 ? 5.292 -5.657 -12.765 1.00 92.31 76 LEU A C 1
ATOM 600 O O . LEU A 1 76 ? 4.280 -6.024 -12.164 1.00 92.31 76 LEU A O 1
ATOM 604 N N . HIS A 1 77 ? 5.780 -4.425 -12.628 1.00 92.12 77 HIS A N 1
ATOM 605 C CA . HIS A 1 77 ? 5.182 -3.427 -11.742 1.00 92.12 77 HIS A CA 1
ATOM 606 C C . HIS A 1 77 ? 3.751 -3.078 -12.169 1.00 92.12 77 HIS A C 1
ATOM 608 O O . HIS A 1 77 ? 2.855 -3.041 -11.323 1.00 92.12 77 HIS A O 1
ATOM 614 N N . LEU A 1 78 ? 3.512 -2.859 -13.466 1.00 90.81 78 LEU A N 1
ATOM 615 C CA . LEU A 1 78 ? 2.218 -2.399 -13.978 1.00 90.81 78 LEU A CA 1
ATOM 616 C C . LEU A 1 78 ? 1.193 -3.519 -14.179 1.00 90.81 78 LEU A C 1
ATOM 618 O O . LEU A 1 78 ? 0.007 -3.278 -13.967 1.00 90.81 78 LEU A O 1
ATOM 622 N N . PHE A 1 79 ? 1.615 -4.726 -14.568 1.00 93.44 79 PHE A N 1
ATOM 623 C CA . PHE A 1 79 ? 0.695 -5.830 -14.879 1.00 93.44 79 PHE A CA 1
ATOM 624 C C . PHE A 1 79 ? 0.577 -6.883 -13.779 1.00 93.44 79 PHE A C 1
ATOM 626 O O . PHE A 1 79 ? -0.387 -7.645 -13.788 1.00 93.44 79 PHE A O 1
ATOM 633 N N . VAL A 1 80 ? 1.510 -6.935 -12.825 1.00 94.00 80 VAL A N 1
ATOM 634 C CA . VAL A 1 80 ? 1.465 -7.921 -11.733 1.00 94.00 80 VAL A CA 1
ATOM 635 C C . VAL A 1 80 ? 1.292 -7.233 -10.389 1.00 94.00 80 VAL A C 1
ATOM 637 O O . VAL A 1 80 ? 0.289 -7.452 -9.711 1.00 94.00 80 VAL A O 1
ATOM 640 N N . VAL A 1 81 ? 2.226 -6.360 -10.010 1.00 93.06 81 VAL A N 1
ATOM 641 C CA . VAL A 1 81 ? 2.251 -5.822 -8.642 1.00 93.06 81 VAL A CA 1
ATOM 642 C C . VAL A 1 81 ? 1.150 -4.787 -8.416 1.00 93.06 81 VAL A C 1
ATOM 644 O O . VAL A 1 81 ? 0.387 -4.902 -7.459 1.00 93.06 81 VAL A O 1
ATOM 647 N N . THR A 1 82 ? 1.009 -3.806 -9.308 1.00 91.44 82 THR A N 1
ATOM 648 C CA . THR A 1 82 ? -0.012 -2.755 -9.169 1.00 91.44 82 THR A CA 1
ATOM 649 C C . THR A 1 82 ? -1.436 -3.326 -9.190 1.00 91.44 82 THR A C 1
ATOM 651 O O . THR A 1 82 ? -2.202 -2.995 -8.282 1.00 91.44 82 THR A O 1
ATOM 654 N N . PRO A 1 83 ? -1.816 -4.232 -10.115 1.00 92.75 83 PRO A N 1
ATOM 655 C CA . PRO A 1 83 ? -3.139 -4.853 -10.098 1.00 92.75 83 PRO A CA 1
ATOM 656 C C . PRO A 1 83 ? -3.387 -5.661 -8.825 1.00 92.75 83 PRO A C 1
ATOM 658 O O . PRO A 1 83 ? -4.480 -5.597 -8.268 1.00 92.75 83 PRO A O 1
ATOM 661 N N . TRP A 1 84 ? -2.368 -6.357 -8.310 1.00 93.88 84 TRP A N 1
ATOM 662 C CA . TRP A 1 84 ? -2.471 -7.072 -7.039 1.00 93.88 84 TRP A CA 1
ATOM 663 C C . TRP A 1 84 ? -2.728 -6.130 -5.857 1.00 93.88 84 TRP A C 1
ATOM 665 O O . TRP A 1 84 ? -3.622 -6.378 -5.048 1.00 93.88 84 TRP A O 1
ATOM 675 N N . MET A 1 85 ? -2.003 -5.011 -5.775 1.00 89.75 85 MET A N 1
ATOM 676 C CA . MET A 1 85 ? -2.222 -4.000 -4.734 1.00 89.75 85 MET A CA 1
ATOM 677 C C . MET A 1 85 ? -3.636 -3.410 -4.798 1.00 89.75 85 MET A C 1
ATOM 679 O O . MET A 1 85 ? -4.263 -3.205 -3.758 1.00 89.75 85 MET A O 1
ATOM 683 N N . LEU A 1 86 ? -4.155 -3.171 -6.005 1.00 91.06 86 LEU A N 1
ATOM 684 C CA . LEU A 1 86 ? -5.518 -2.679 -6.207 1.00 91.06 86 LEU A CA 1
ATOM 685 C C . LEU A 1 86 ? -6.574 -3.724 -5.829 1.00 91.06 86 LEU A C 1
ATOM 687 O O . LEU A 1 86 ? -7.571 -3.369 -5.204 1.00 91.06 86 LEU A O 1
ATOM 691 N N . LEU A 1 87 ? -6.350 -5.003 -6.143 1.00 92.75 87 LEU A N 1
ATOM 692 C CA . LEU A 1 87 ? -7.232 -6.096 -5.722 1.00 92.75 87 LEU A CA 1
ATOM 693 C C . LEU A 1 87 ? -7.313 -6.196 -4.197 1.00 92.75 87 LEU A C 1
ATOM 695 O O . LEU A 1 87 ? -8.408 -6.282 -3.647 1.00 92.75 87 LEU A O 1
ATOM 699 N N . VAL A 1 88 ? -6.171 -6.122 -3.508 1.00 88.94 88 VAL A N 1
ATOM 700 C CA . VAL A 1 88 ? -6.136 -6.105 -2.038 1.00 88.94 88 VAL A CA 1
ATOM 701 C C . VAL A 1 88 ? -6.879 -4.886 -1.493 1.00 88.94 88 VAL A C 1
ATOM 703 O O . VAL A 1 88 ? -7.664 -5.022 -0.561 1.00 88.94 88 VAL A O 1
ATOM 706 N N . ALA A 1 89 ? -6.685 -3.709 -2.090 1.00 88.75 89 ALA A N 1
ATOM 707 C CA . ALA A 1 89 ? -7.405 -2.502 -1.694 1.00 88.75 89 ALA A CA 1
ATOM 708 C C . ALA A 1 89 ? -8.922 -2.595 -1.941 1.00 88.75 89 ALA A C 1
ATOM 710 O O . ALA A 1 89 ? -9.683 -1.988 -1.202 1.00 88.75 89 ALA A O 1
ATOM 711 N N . HIS A 1 90 ? -9.378 -3.340 -2.950 1.00 87.12 90 HIS A N 1
ATOM 712 C CA . HIS A 1 90 ? -10.807 -3.566 -3.184 1.00 87.12 90 HIS A CA 1
ATOM 713 C C . HIS A 1 90 ? -11.403 -4.576 -2.184 1.00 87.12 90 HIS A C 1
ATOM 715 O O . HIS A 1 90 ? -12.576 -4.476 -1.827 1.00 87.12 90 HIS A O 1
ATOM 721 N N . LEU A 1 91 ? -10.629 -5.575 -1.756 1.00 87.00 91 LEU A N 1
ATOM 722 C CA . LEU A 1 91 ? -11.092 -6.616 -0.828 1.00 87.00 91 LEU A CA 1
ATOM 723 C C . LEU A 1 91 ? -11.190 -6.146 0.635 1.00 87.00 91 LEU A C 1
ATOM 725 O O . LEU A 1 91 ? -11.843 -6.820 1.432 1.00 87.00 91 LEU A O 1
ATOM 729 N N . LEU A 1 92 ? -10.531 -5.035 0.978 1.00 80.25 92 LEU A N 1
ATOM 730 C CA . LEU A 1 92 ? -10.498 -4.412 2.308 1.00 80.25 92 LEU A CA 1
ATOM 731 C C . LEU A 1 92 ? -11.695 -3.489 2.561 1.00 80.25 92 LEU A C 1
ATOM 733 O O . LEU A 1 92 ? -12.234 -3.557 3.689 1.00 80.25 92 LEU A O 1
#